Protein AF-Q8MQ10-F1 (afdb_monomer_lite)

Radius of gyration: 20.36 Å; chains: 1; bounding box: 53×17×39 Å

Sequence (55 aa):
MKLFSLVLTVLVVMMASVANSFNVPPTGLCYVPPGGDCYRCDCKKPATCYKGTCR

Structure (mmCIF, N/CA/C/O backbone):
data_AF-Q8MQ10-F1
#
_entry.id   AF-Q8MQ10-F1
#
loop_
_atom_site.group_PDB
_atom_site.id
_atom_site.type_symbol
_atom_site.label_atom_id
_atom_site.label_alt_id
_atom_site.label_comp_id
_atom_site.label_asym_id
_atom_site.label_entity_id
_atom_site.label_seq_id
_atom_site.pdbx_PDB_ins_code
_atom_site.Cartn_x
_atom_site.Cartn_y
_atom_site.Cartn_z
_atom_site.occupancy
_atom_site.B_iso_or_equiv
_atom_site.auth_seq_id
_atom_site.auth_comp_id
_atom_site.auth_asym_id
_atom_site.auth_atom_id
_atom_site.pdbx_PDB_model_num
ATOM 1 N N . MET A 1 1 ? -42.043 -6.496 25.334 1.00 68.69 1 MET A N 1
ATOM 2 C CA . MET A 1 1 ? -40.792 -5.742 25.600 1.00 68.69 1 MET A CA 1
ATOM 3 C C . MET A 1 1 ? -39.539 -6.529 25.211 1.00 68.69 1 MET A C 1
ATOM 5 O O . MET A 1 1 ? -38.795 -6.032 24.383 1.00 68.69 1 MET A O 1
ATOM 9 N N . LYS A 1 2 ? -39.337 -7.773 25.685 1.00 83.94 2 LYS A N 1
ATOM 10 C CA . LYS A 1 2 ? -38.149 -8.589 25.334 1.00 83.94 2 LYS A CA 1
ATOM 11 C C . LYS A 1 2 ? -37.941 -8.824 23.828 1.00 83.94 2 LYS A C 1
ATOM 13 O O . LYS A 1 2 ? -36.820 -8.705 23.354 1.00 83.94 2 LYS A O 1
ATOM 18 N N . LEU A 1 3 ? -39.017 -9.103 23.081 1.00 85.75 3 LEU A N 1
ATOM 19 C CA . LEU A 1 3 ? -38.940 -9.317 21.628 1.00 85.75 3 LEU A CA 1
ATOM 20 C C . LEU A 1 3 ? -38.388 -8.082 20.895 1.00 85.75 3 LEU A C 1
ATOM 22 O O . LEU A 1 3 ? -37.563 -8.205 20.001 1.00 85.75 3 LEU A O 1
ATOM 26 N N . PHE A 1 4 ? -38.807 -6.888 21.323 1.00 86.81 4 PHE A N 1
ATOM 27 C CA . PHE A 1 4 ? -38.394 -5.627 20.710 1.00 86.81 4 PHE A CA 1
ATOM 28 C C . PHE A 1 4 ? -36.906 -5.346 20.951 1.00 86.81 4 PHE A C 1
ATOM 30 O O . PHE A 1 4 ? -36.193 -4.974 20.024 1.00 86.81 4 PHE A O 1
ATOM 37 N N . SER A 1 5 ? -36.416 -5.609 22.170 1.00 89.81 5 SER A N 1
ATOM 38 C CA . SER A 1 5 ? -34.982 -5.530 22.474 1.00 89.81 5 SER A CA 1
ATOM 39 C C . SER A 1 5 ? -34.160 -6.486 21.611 1.00 89.81 5 SER A C 1
ATOM 41 O O . SER A 1 5 ? -33.113 -6.091 21.115 1.00 89.81 5 SER A O 1
ATOM 43 N N . LEU A 1 6 ? -34.652 -7.709 21.385 1.00 91.62 6 LEU A N 1
ATOM 44 C CA . LEU A 1 6 ? -33.985 -8.699 20.537 1.00 91.62 6 LEU A CA 1
ATOM 45 C C . LEU A 1 6 ? -33.847 -8.212 19.088 1.00 91.62 6 LEU A C 1
ATOM 47 O O . LEU A 1 6 ? -32.748 -8.229 18.535 1.00 91.62 6 LEU A O 1
ATOM 51 N N . VAL A 1 7 ? -34.933 -7.709 18.496 1.00 92.06 7 VAL A N 1
ATOM 52 C CA . VAL A 1 7 ? -34.916 -7.166 17.127 1.00 92.06 7 VAL A CA 1
ATOM 53 C C . VAL A 1 7 ? -33.940 -5.995 17.014 1.00 92.06 7 VAL A C 1
ATOM 55 O O . VAL A 1 7 ? -33.137 -5.957 16.083 1.00 92.06 7 VAL A O 1
ATOM 58 N N . LEU A 1 8 ? -33.952 -5.081 17.989 1.00 90.88 8 LEU A N 1
ATOM 59 C CA . LEU A 1 8 ? -33.032 -3.946 18.010 1.00 90.88 8 LEU A CA 1
ATOM 60 C C . LEU A 1 8 ? -31.568 -4.407 18.073 1.00 90.88 8 LEU A C 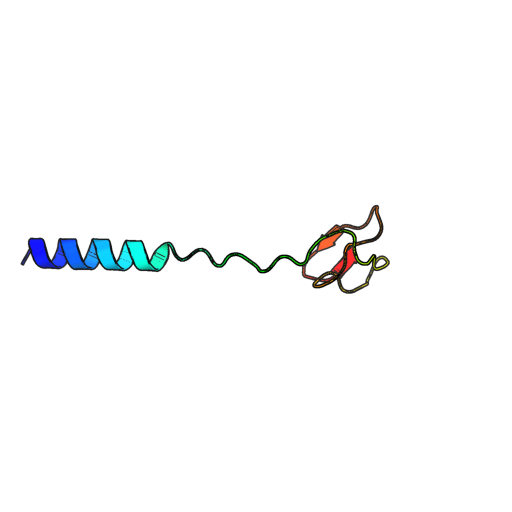1
ATOM 62 O O . LEU A 1 8 ? -30.739 -3.909 17.315 1.00 90.88 8 LEU A O 1
ATOM 66 N N . THR A 1 9 ? -31.247 -5.390 18.921 1.00 89.31 9 THR A N 1
ATOM 67 C CA . THR A 1 9 ? -29.878 -5.923 19.011 1.00 89.31 9 THR A CA 1
ATOM 68 C C . THR A 1 9 ? -29.418 -6.589 17.718 1.00 89.31 9 THR A C 1
ATOM 70 O O . THR A 1 9 ? -28.293 -6.350 17.285 1.00 89.31 9 THR A O 1
ATOM 73 N N . VAL A 1 10 ? -30.282 -7.368 17.058 1.00 90.69 10 VAL A N 1
ATOM 74 C CA . VAL A 1 10 ? -29.952 -8.007 15.772 1.00 90.69 10 VAL A CA 1
ATOM 75 C C . VAL A 1 10 ? -29.675 -6.952 14.701 1.00 90.69 10 VAL A C 1
ATOM 77 O O . VAL A 1 10 ? -28.700 -7.069 13.960 1.00 90.69 10 VAL A O 1
ATOM 80 N N . LEU A 1 11 ? -30.486 -5.895 14.651 1.00 89.62 11 LEU A N 1
ATOM 81 C CA . LEU A 1 11 ? -30.328 -4.821 13.674 1.00 89.62 11 LEU A CA 1
ATOM 82 C C . LEU A 1 11 ? -29.009 -4.053 13.862 1.00 89.62 11 LEU A C 1
ATOM 84 O O . LEU A 1 11 ? -28.306 -3.802 12.885 1.00 89.62 11 LEU A O 1
ATOM 88 N N . VAL A 1 12 ? -28.622 -3.752 15.107 1.00 88.38 12 VAL A N 1
ATOM 89 C CA . VAL A 1 12 ? -27.335 -3.096 15.412 1.00 88.38 12 VAL A CA 1
ATOM 90 C C . VAL A 1 12 ? -26.144 -3.964 14.991 1.00 88.38 12 VAL A C 1
ATOM 92 O O . VAL A 1 12 ? -25.195 -3.453 14.396 1.00 88.38 12 VAL A O 1
ATOM 95 N N . VAL A 1 13 ? -26.194 -5.277 15.241 1.00 87.06 13 VAL A N 1
ATOM 96 C CA . VAL A 1 13 ? -25.122 -6.206 14.838 1.00 87.06 13 VAL A CA 1
ATOM 97 C C . VAL A 1 13 ? -24.972 -6.260 13.314 1.00 87.06 13 VAL A C 1
ATOM 99 O O . VAL A 1 13 ? -23.850 -6.227 12.811 1.00 87.06 13 VAL A O 1
ATOM 102 N N . MET A 1 14 ? -26.083 -6.273 12.572 1.00 84.19 14 MET A N 1
ATOM 103 C CA . MET A 1 14 ? -26.053 -6.249 11.104 1.00 84.19 14 MET A CA 1
ATOM 104 C C . MET A 1 14 ? -25.372 -4.983 10.572 1.00 84.19 14 MET A C 1
ATOM 106 O O . MET A 1 14 ? -24.534 -5.069 9.675 1.00 84.19 14 MET A O 1
ATOM 110 N N . MET A 1 15 ? -25.653 -3.818 11.164 1.00 79.75 15 MET A N 1
ATOM 111 C CA . MET A 1 15 ? -25.016 -2.560 10.758 1.00 79.75 15 MET A CA 1
ATOM 112 C C . MET A 1 15 ? -23.517 -2.519 11.075 1.00 79.75 15 MET A C 1
ATOM 114 O O . MET A 1 15 ? -22.756 -1.943 10.307 1.00 79.75 15 MET A O 1
ATOM 118 N N . ALA A 1 16 ? -23.070 -3.148 12.165 1.00 76.88 16 ALA A N 1
ATOM 119 C CA . ALA A 1 16 ? -21.648 -3.206 12.513 1.00 76.88 16 ALA A CA 1
ATOM 120 C C . ALA A 1 16 ? -20.815 -4.063 11.538 1.00 76.88 16 ALA A C 1
ATOM 122 O O . ALA A 1 16 ? -19.598 -3.907 11.466 1.00 76.88 16 ALA A O 1
ATOM 123 N N . SER A 1 17 ? -21.458 -4.956 10.779 1.00 70.38 17 SER A N 1
ATOM 124 C CA . SER A 1 17 ? -20.788 -5.887 9.862 1.00 70.38 17 SER A CA 1
ATOM 125 C C . SER A 1 17 ? -20.489 -5.318 8.469 1.00 70.38 17 SER A C 1
ATOM 127 O O . SER A 1 17 ? -19.971 -6.039 7.616 1.00 70.38 17 SER A O 1
ATOM 129 N N . VAL A 1 18 ? -20.767 -4.029 8.227 1.00 68.81 18 VAL A N 1
ATOM 130 C CA . VAL A 1 18 ? -20.410 -3.347 6.973 1.00 68.81 18 VAL A CA 1
ATOM 131 C C . VAL A 1 18 ? -18.888 -3.201 6.869 1.00 68.81 18 VAL A C 1
ATOM 133 O O . VAL A 1 18 ? -18.278 -2.206 7.254 1.00 68.81 18 VAL A O 1
ATOM 136 N N . ALA A 1 19 ? -18.239 -4.249 6.371 1.00 68.00 19 ALA A N 1
ATOM 137 C CA . ALA A 1 19 ? -16.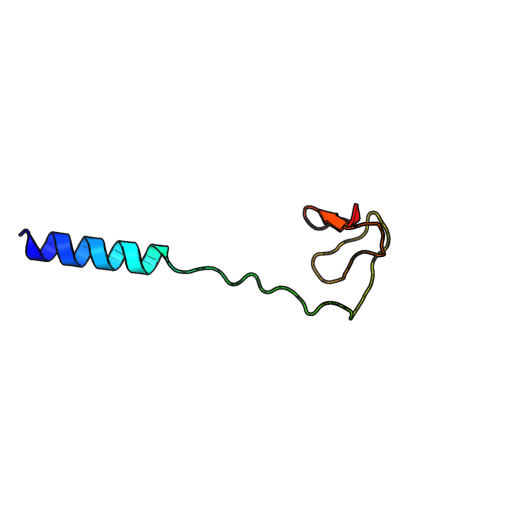836 -4.204 6.018 1.00 68.00 19 ALA A CA 1
ATOM 138 C C . ALA A 1 19 ? -16.670 -3.237 4.840 1.00 68.00 19 ALA A C 1
ATOM 140 O O . ALA A 1 19 ? -17.164 -3.487 3.741 1.00 68.00 19 ALA A O 1
ATOM 141 N N . ASN A 1 20 ? -15.961 -2.130 5.060 1.00 67.81 20 ASN A N 1
ATOM 142 C CA . ASN A 1 20 ? -15.483 -1.310 3.958 1.00 67.81 20 ASN A CA 1
ATOM 143 C C . ASN A 1 20 ? -14.458 -2.148 3.191 1.00 67.81 20 ASN A C 1
ATOM 145 O O . ASN A 1 20 ? -13.324 -2.311 3.643 1.00 67.81 20 ASN A O 1
ATOM 149 N N . SER A 1 21 ? -14.849 -2.712 2.048 1.00 62.22 21 SER A N 1
ATOM 150 C CA . SER A 1 21 ? -13.885 -3.221 1.080 1.00 62.22 21 SER A CA 1
ATOM 151 C C . SER A 1 21 ? -13.029 -2.030 0.665 1.00 62.22 21 SER A C 1
ATOM 153 O O . SER A 1 21 ? -13.482 -1.166 -0.088 1.00 62.22 21 SER A O 1
ATOM 155 N N . PHE A 1 22 ? -11.824 -1.925 1.225 1.00 63.97 22 PHE A N 1
ATOM 156 C CA . PHE A 1 22 ? -10.853 -0.932 0.794 1.00 63.97 22 PHE A CA 1
ATOM 157 C C . PHE A 1 22 ? -10.692 -1.111 -0.714 1.00 63.97 22 PHE A C 1
ATOM 159 O O . PHE A 1 22 ? -10.420 -2.218 -1.172 1.00 63.97 22 PHE A O 1
ATOM 166 N N . ASN A 1 23 ? -10.949 -0.055 -1.483 1.00 62.53 23 ASN A N 1
ATOM 167 C CA . ASN A 1 23 ? -10.788 -0.057 -2.930 1.00 62.53 23 ASN A CA 1
ATOM 168 C C . ASN A 1 23 ? -9.289 -0.164 -3.230 1.00 62.53 23 ASN A C 1
ATOM 170 O O . ASN A 1 23 ? -8.612 0.849 -3.401 1.00 62.53 23 ASN A O 1
ATOM 174 N N . VAL A 1 24 ? -8.751 -1.382 -3.155 1.00 61.56 24 VAL A N 1
ATOM 175 C CA . VAL A 1 24 ? -7.340 -1.645 -3.411 1.00 61.56 24 VAL A CA 1
ATOM 176 C C . VAL A 1 24 ? -7.137 -1.464 -4.913 1.00 61.56 24 VAL A C 1
ATOM 178 O O . VAL A 1 24 ? -7.808 -2.148 -5.691 1.00 61.56 24 VAL A O 1
ATOM 181 N N . PRO A 1 25 ? -6.269 -0.538 -5.351 1.00 64.19 25 PRO A N 1
ATOM 182 C CA . PRO A 1 25 ? -5.993 -0.395 -6.766 1.00 64.19 25 PRO A CA 1
ATOM 183 C C . PRO A 1 25 ? -5.407 -1.700 -7.321 1.00 64.19 25 PRO A C 1
ATOM 185 O O . PRO A 1 25 ? -4.688 -2.403 -6.606 1.00 64.19 25 PRO A O 1
ATOM 188 N N . PRO A 1 26 ? -5.697 -2.035 -8.588 1.00 68.50 26 PRO A N 1
ATOM 189 C CA . PRO A 1 26 ? -5.060 -3.163 -9.253 1.00 68.50 26 PRO A CA 1
ATOM 190 C C . PRO A 1 26 ? -3.533 -3.021 -9.203 1.00 68.50 26 PRO A C 1
ATOM 192 O O . PRO A 1 26 ? -2.980 -1.978 -9.554 1.00 68.50 26 PRO A O 1
ATOM 195 N N . THR A 1 27 ? -2.865 -4.083 -8.758 1.00 74.88 27 THR A N 1
ATOM 196 C CA . THR A 1 27 ? -1.404 -4.158 -8.675 1.00 74.88 27 THR A CA 1
ATOM 197 C C . THR A 1 27 ? -0.790 -4.390 -10.063 1.00 74.88 27 THR A C 1
ATOM 199 O O . THR A 1 27 ? -1.429 -4.914 -10.975 1.00 74.88 27 THR A O 1
ATOM 202 N N . GLY A 1 28 ? 0.462 -3.983 -10.248 1.00 75.12 28 GLY A N 1
ATOM 203 C CA . GLY A 1 28 ? 1.284 -4.209 -11.436 1.00 75.12 28 GLY A CA 1
ATOM 204 C C . GLY A 1 28 ? 1.215 -3.120 -12.506 1.00 75.12 28 GLY A C 1
ATOM 205 O O . GLY A 1 28 ? 1.954 -3.201 -13.485 1.00 75.12 28 GLY A O 1
ATOM 206 N N . LEU A 1 29 ? 0.371 -2.097 -12.345 1.00 79.50 29 LEU A N 1
ATOM 207 C CA . LEU A 1 29 ? 0.203 -1.043 -13.358 1.00 79.50 29 LEU A CA 1
ATOM 208 C C . LEU A 1 29 ? 1.303 0.022 -13.320 1.00 79.50 29 LEU A C 1
ATOM 210 O O . LEU A 1 29 ? 1.668 0.582 -14.352 1.00 79.50 29 LEU A O 1
ATOM 214 N N . CYS A 1 30 ? 1.828 0.325 -12.136 1.00 85.75 30 CYS A N 1
ATOM 215 C CA . CYS A 1 30 ? 2.868 1.327 -11.954 1.00 85.75 30 CYS A CA 1
ATOM 216 C C . CYS A 1 30 ? 3.700 1.020 -10.714 1.00 85.75 30 CYS A C 1
ATOM 218 O O . CYS A 1 30 ? 3.193 0.478 -9.734 1.00 85.75 30 CYS A O 1
ATOM 220 N N . TYR A 1 31 ? 4.978 1.401 -10.769 1.00 92.00 31 TYR A N 1
ATOM 221 C CA . TYR A 1 31 ? 5.926 1.194 -9.683 1.00 92.00 31 TYR A CA 1
ATOM 222 C C . TYR A 1 31 ? 6.602 2.500 -9.283 1.00 92.00 31 TYR A C 1
ATOM 224 O O . TYR A 1 31 ? 7.258 3.142 -10.108 1.00 92.00 31 TYR A O 1
ATOM 232 N N . VAL A 1 32 ? 6.506 2.857 -8.008 1.00 92.00 32 VAL A N 1
ATOM 233 C CA . VAL A 1 32 ? 7.146 4.040 -7.430 1.00 92.00 32 VAL A CA 1
ATOM 234 C C . VAL A 1 32 ? 8.434 3.670 -6.678 1.00 92.00 32 VAL A C 1
ATOM 236 O O . VAL A 1 32 ? 8.522 2.595 -6.074 1.00 92.00 32 VAL A O 1
ATOM 239 N N . PRO A 1 33 ? 9.480 4.514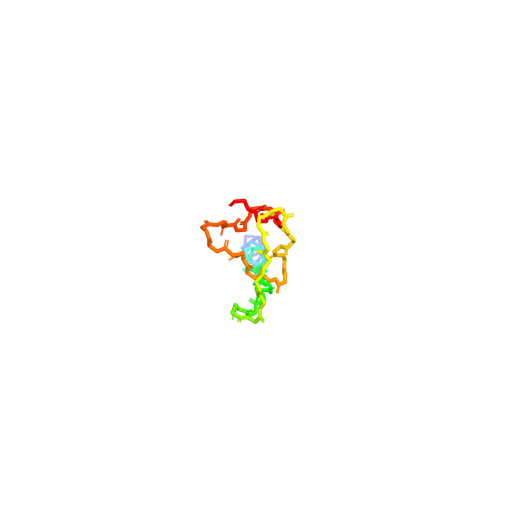 -6.744 1.00 93.88 33 PRO A N 1
ATOM 240 C CA . PRO A 1 33 ? 10.717 4.294 -5.999 1.00 93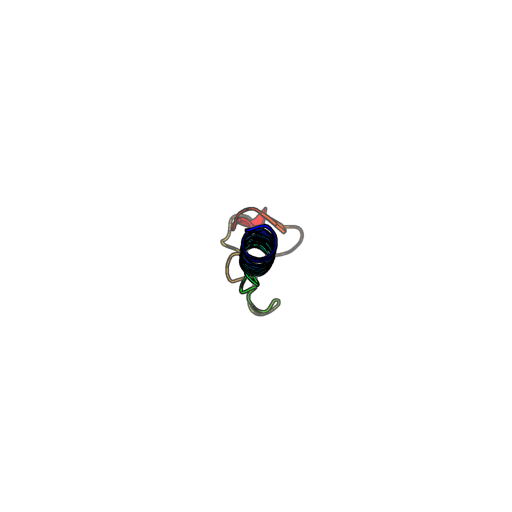.88 33 PRO A CA 1
ATOM 241 C C . PRO A 1 33 ? 10.501 4.445 -4.478 1.00 93.88 33 PRO A C 1
ATOM 243 O O . PRO A 1 33 ? 9.466 4.964 -4.050 1.00 93.88 33 PRO A O 1
ATOM 246 N N . PRO A 1 34 ? 11.477 4.029 -3.647 1.00 94.25 34 PRO A N 1
ATOM 247 C CA . PRO A 1 34 ? 11.460 4.301 -2.210 1.00 94.25 34 PRO A CA 1
ATOM 248 C C . PRO A 1 34 ? 11.241 5.794 -1.925 1.00 94.25 34 PRO A C 1
ATOM 250 O O . PRO A 1 34 ? 11.830 6.650 -2.584 1.00 94.25 34 PRO A O 1
ATOM 253 N N . GLY A 1 35 ? 10.369 6.101 -0.966 1.00 92.62 35 GLY A N 1
ATOM 254 C CA . GLY A 1 35 ? 9.908 7.456 -0.656 1.00 92.62 35 GLY A CA 1
ATOM 255 C C . GLY A 1 35 ? 8.717 7.947 -1.493 1.00 92.62 35 GLY A C 1
ATOM 256 O O . GLY A 1 35 ? 8.167 8.998 -1.177 1.00 92.62 35 GLY A O 1
ATOM 257 N N . GLY A 1 36 ? 8.297 7.210 -2.527 1.00 91.88 36 GLY A N 1
ATOM 258 C CA . GLY A 1 36 ? 7.147 7.561 -3.366 1.00 91.88 36 GLY A CA 1
ATOM 259 C C . GLY A 1 36 ? 5.783 7.215 -2.757 1.00 91.88 36 GLY A C 1
ATOM 260 O O . GLY A 1 36 ? 5.697 6.453 -1.793 1.00 91.88 36 GLY A O 1
ATOM 261 N N . ASP A 1 37 ? 4.721 7.765 -3.354 1.00 90.25 37 ASP A N 1
ATOM 262 C CA . ASP A 1 37 ? 3.324 7.504 -2.985 1.00 90.25 37 ASP A CA 1
ATOM 263 C C . ASP A 1 37 ? 2.844 6.150 -3.523 1.00 90.25 37 ASP A C 1
ATOM 265 O O . ASP A 1 37 ? 2.920 5.889 -4.726 1.00 90.25 37 ASP A O 1
ATOM 269 N N . CYS A 1 38 ? 2.333 5.303 -2.632 1.00 88.38 38 CYS A N 1
ATOM 270 C CA . CYS A 1 38 ? 1.845 3.965 -2.968 1.00 88.38 38 CYS A CA 1
ATOM 271 C C . CYS A 1 38 ? 0.338 3.778 -2.761 1.00 88.38 38 CYS A C 1
ATOM 273 O O . CYS A 1 38 ? -0.137 2.646 -2.692 1.00 88.38 38 CYS A O 1
ATOM 275 N N . TYR A 1 39 ? -0.449 4.859 -2.687 1.00 85.62 39 TYR A N 1
ATOM 276 C CA . TYR A 1 39 ? -1.912 4.731 -2.650 1.00 85.62 39 TYR A CA 1
ATOM 277 C C . TYR A 1 39 ? -2.493 4.265 -3.980 1.00 85.62 39 TYR A C 1
ATOM 279 O O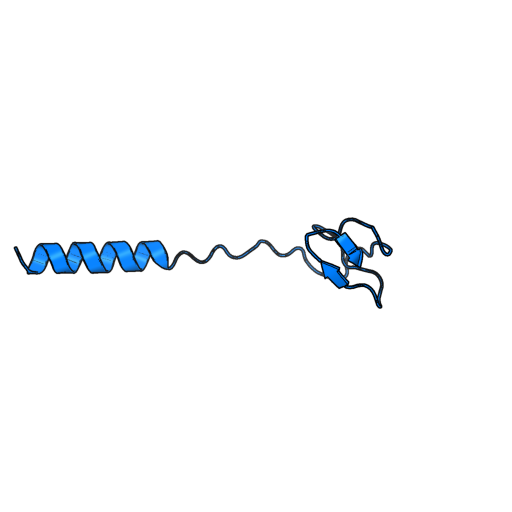 . TYR A 1 39 ? -3.619 3.780 -4.003 1.00 85.62 39 TYR A O 1
ATOM 287 N N . ARG A 1 40 ? -1.763 4.464 -5.084 1.00 83.94 40 ARG A N 1
ATOM 288 C CA . ARG A 1 40 ? -2.213 4.135 -6.447 1.00 83.94 40 ARG A CA 1
ATOM 289 C C . ARG A 1 40 ? -1.249 3.254 -7.235 1.00 83.94 40 ARG A C 1
ATOM 291 O O . ARG A 1 40 ? -1.640 2.746 -8.279 1.00 83.94 40 ARG A O 1
ATOM 298 N N . CYS A 1 41 ? -0.016 3.105 -6.761 1.00 86.75 41 CYS A N 1
ATOM 299 C CA . CYS A 1 41 ? 1.049 2.371 -7.433 1.00 86.75 41 CYS A CA 1
ATOM 300 C C . CYS A 1 41 ? 1.752 1.434 -6.458 1.00 86.75 41 CYS A C 1
ATOM 302 O O . CYS A 1 41 ? 1.796 1.691 -5.255 1.00 86.75 41 CYS A O 1
ATOM 304 N N . ASP A 1 42 ? 2.357 0.379 -6.987 1.00 90.25 42 ASP A N 1
ATOM 305 C CA . ASP A 1 42 ? 3.163 -0.534 -6.191 1.00 90.25 42 ASP A CA 1
ATOM 306 C C . ASP A 1 42 ? 4.538 0.053 -5.890 1.00 90.25 42 ASP A C 1
ATOM 308 O O . ASP A 1 42 ? 5.079 0.879 -6.623 1.00 90.25 42 ASP A O 1
ATOM 312 N N . CYS A 1 43 ? 5.159 -0.421 -4.820 1.00 90.75 43 CYS A N 1
ATOM 313 C CA . CYS A 1 43 ? 6.536 -0.066 -4.519 1.00 90.75 43 CYS A CA 1
ATOM 314 C C . CYS A 1 43 ? 7.512 -0.890 -5.356 1.00 90.75 43 CYS A C 1
ATOM 316 O O . CYS A 1 43 ? 7.343 -2.099 -5.547 1.00 90.75 43 CYS A O 1
ATOM 318 N N . LYS A 1 44 ? 8.589 -0.252 -5.825 1.00 92.50 44 LYS A N 1
ATOM 319 C CA . LYS A 1 44 ? 9.745 -0.986 -6.343 1.00 92.50 44 LYS A CA 1
ATOM 320 C C . LYS A 1 44 ? 10.359 -1.804 -5.212 1.00 92.50 44 LYS A C 1
ATOM 322 O O . LYS A 1 44 ? 10.791 -1.253 -4.202 1.00 92.50 44 LYS A O 1
ATOM 327 N N . LYS A 1 45 ? 10.440 -3.118 -5.414 1.00 90.19 45 LYS A N 1
ATOM 328 C CA . LYS A 1 45 ? 11.121 -4.030 -4.489 1.00 90.19 45 LYS A CA 1
ATOM 329 C C . LYS A 1 45 ? 12.573 -3.563 -4.254 1.00 90.19 45 LYS A C 1
ATOM 331 O O . LYS A 1 45 ? 13.202 -3.087 -5.201 1.00 90.19 45 LYS A O 1
ATOM 336 N N . PRO A 1 46 ? 13.118 -3.708 -3.034 1.00 93.00 46 PRO A N 1
ATOM 337 C CA . PRO A 1 46 ? 12.534 -4.408 -1.885 1.00 93.00 46 PRO A CA 1
ATOM 338 C C . PRO A 1 46 ? 11.563 -3.565 -1.041 1.00 93.00 46 PRO A C 1
ATOM 340 O O . PRO A 1 46 ? 11.065 -4.078 -0.044 1.00 93.00 46 PRO A O 1
ATOM 343 N N . ALA A 1 47 ? 11.282 -2.313 -1.417 1.00 92.56 47 ALA A N 1
ATOM 344 C CA . ALA A 1 47 ? 10.408 -1.450 -0.630 1.00 92.56 47 ALA A CA 1
ATOM 345 C C . ALA A 1 47 ? 8.963 -1.970 -0.594 1.00 92.56 47 ALA A C 1
ATOM 347 O O . ALA A 1 47 ? 8.461 -2.580 -1.545 1.00 92.56 47 ALA A O 1
ATOM 348 N N . THR A 1 48 ? 8.288 -1.676 0.509 1.00 89.94 48 THR A N 1
ATOM 349 C CA . THR A 1 48 ? 6.904 -2.037 0.811 1.00 89.94 48 THR A CA 1
ATOM 350 C C . THR A 1 48 ? 6.076 -0.788 1.085 1.00 89.94 48 THR A C 1
ATOM 352 O O . THR A 1 48 ? 6.582 0.228 1.557 1.00 89.94 48 THR A O 1
ATOM 355 N N . CYS A 1 49 ? 4.784 -0.832 0.763 1.00 87.31 49 CYS A N 1
ATOM 356 C CA . CYS A 1 49 ? 3.904 0.303 1.008 1.00 87.31 49 CYS A CA 1
ATOM 357 C C . CYS A 1 49 ? 3.561 0.390 2.499 1.00 87.31 49 CYS A C 1
ATOM 359 O O . CYS A 1 49 ? 2.856 -0.468 3.029 1.00 87.31 49 CYS A O 1
ATOM 361 N N . TYR A 1 50 ? 4.030 1.437 3.176 1.00 90.75 50 TYR A N 1
ATOM 362 C CA . TYR A 1 50 ? 3.730 1.693 4.580 1.00 90.75 50 TYR A CA 1
ATOM 363 C C . TYR A 1 50 ? 3.107 3.079 4.748 1.00 90.75 50 TYR A C 1
ATOM 365 O O . TYR A 1 50 ? 3.750 4.098 4.500 1.00 90.75 50 TYR A O 1
ATOM 373 N N . LYS A 1 51 ? 1.843 3.122 5.194 1.00 89.88 51 LYS A N 1
ATOM 374 C CA . LYS A 1 51 ? 1.064 4.364 5.387 1.00 89.88 51 LYS A CA 1
ATOM 375 C C . LYS A 1 51 ? 1.050 5.282 4.150 1.00 89.88 51 LYS A C 1
ATOM 377 O O . LYS A 1 51 ? 1.143 6.498 4.279 1.00 89.88 51 LYS A O 1
ATOM 382 N N . GLY A 1 52 ? 0.955 4.693 2.958 1.00 88.44 52 GLY A N 1
ATOM 383 C CA . GLY A 1 52 ? 0.926 5.439 1.699 1.00 88.44 52 GLY A CA 1
ATOM 384 C C . GLY A 1 52 ? 2.295 5.855 1.164 1.00 88.44 52 GLY A C 1
ATOM 385 O O . GLY A 1 52 ? 2.355 6.498 0.123 1.00 88.44 52 GLY A O 1
ATOM 386 N N . THR A 1 53 ? 3.397 5.471 1.814 1.00 92.44 53 THR A N 1
ATOM 387 C CA . THR A 1 53 ? 4.755 5.732 1.319 1.00 92.44 53 THR A CA 1
ATOM 388 C C . THR A 1 53 ? 5.548 4.442 1.160 1.00 92.44 53 THR A C 1
ATOM 390 O O . THR A 1 53 ? 5.534 3.587 2.046 1.00 92.44 53 THR A O 1
ATOM 393 N N . CYS A 1 54 ? 6.295 4.315 0.068 1.00 91.94 54 CYS A N 1
ATOM 394 C CA . CYS A 1 54 ? 7.209 3.194 -0.125 1.00 91.94 54 CYS A CA 1
ATOM 395 C C . CYS A 1 54 ? 8.415 3.277 0.807 1.00 91.94 54 CYS A C 1
ATOM 397 O O . CYS A 1 54 ? 9.169 4.252 0.758 1.00 91.94 54 CYS A O 1
ATOM 399 N N . ARG A 1 55 ? 8.602 2.245 1.629 1.00 91.81 55 ARG A N 1
ATOM 400 C CA . ARG A 1 55 ? 9.705 2.102 2.583 1.00 91.81 55 ARG A CA 1
ATOM 401 C C . ARG A 1 55 ? 10.322 0.717 2.504 1.00 91.81 55 ARG A C 1
ATOM 403 O O . ARG A 1 55 ? 9.555 -0.271 2.479 1.00 91.81 55 ARG A O 1
#

Organism: Caenorhabditis elegans (NCBI:txid6239)

Secondary structure (DSSP, 8-state):
-HHHHHHHHHHHHHHHT------PPPTTS-E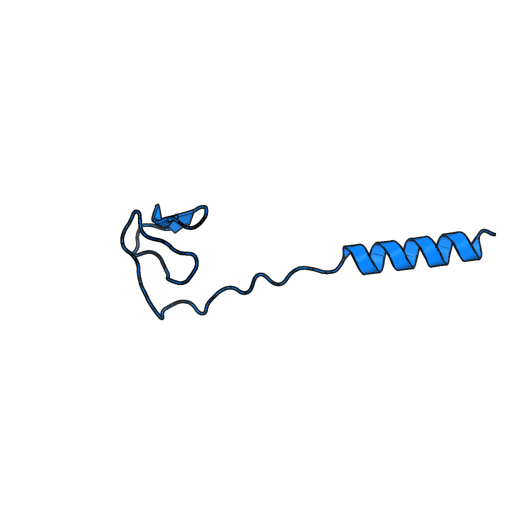EPTTSB-SSSEEPTT--EETTEE-

pLDDT: mean 83.85, std 9.97, range [61.56, 94.25]

Foldseek 3Di:
DVVVVVVVVVVVVVVVPPDDPPPQADADPAEDEAQAFPSHYAHDPPWHQDPRGTD